Protein AF-A0A1V9U0Q3-F1 (afdb_monomer_lite)

Structure (mmCIF, N/CA/C/O backbone):
data_AF-A0A1V9U0Q3-F1
#
_entry.id   AF-A0A1V9U0Q3-F1
#
loop_
_atom_site.group_PDB
_atom_site.id
_atom_site.type_symbol
_atom_site.label_atom_id
_atom_site.label_alt_id
_atom_site.label_comp_id
_atom_site.label_asym_id
_atom_site.label_entity_id
_atom_site.label_seq_id
_atom_site.pdbx_PDB_ins_code
_atom_site.Cartn_x
_atom_site.Cartn_y
_atom_site.Cartn_z
_atom_site.occupancy
_atom_site.B_iso_or_equiv
_atom_site.auth_seq_id
_atom_site.auth_comp_id
_atom_site.auth_as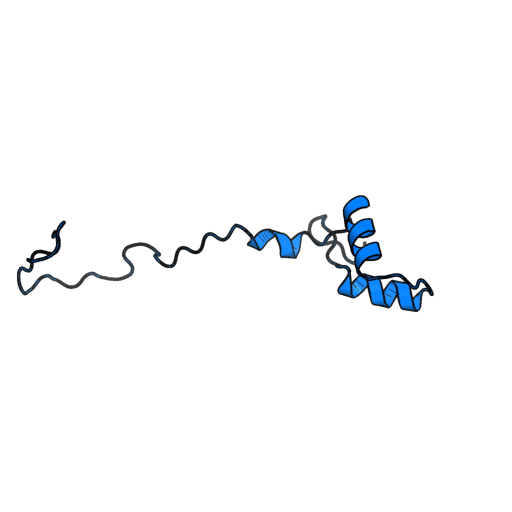ym_id
_atom_site.auth_atom_id
_atom_site.pdbx_PDB_model_num
ATOM 1 N N . GLU A 1 1 ? -2.618 -23.865 -16.242 1.00 61.09 1 GLU A N 1
ATOM 2 C CA . GLU A 1 1 ? -1.504 -22.971 -16.640 1.00 61.09 1 GLU A CA 1
ATOM 3 C C . GLU A 1 1 ? -0.790 -22.441 -15.402 1.00 61.09 1 GLU A C 1
ATOM 5 O O . GLU A 1 1 ? -1.456 -22.128 -14.417 1.00 61.09 1 GLU A O 1
ATOM 10 N N . LYS A 1 2 ? 0.547 -22.375 -15.410 1.00 73.56 2 LYS A N 1
ATOM 11 C CA . LYS A 1 2 ? 1.319 -21.859 -14.267 1.00 73.56 2 LYS A CA 1
ATOM 12 C C . LYS A 1 2 ? 0.966 -20.384 -14.018 1.00 73.56 2 LYS A C 1
ATOM 14 O O . LYS A 1 2 ? 0.833 -19.612 -14.959 1.00 73.56 2 LYS A O 1
ATOM 19 N N . GLY A 1 3 ? 0.816 -19.990 -12.753 1.00 74.50 3 GLY A N 1
ATOM 20 C CA . GLY A 1 3 ? 0.630 -18.583 -12.379 1.00 74.50 3 GLY A CA 1
ATOM 21 C C . GLY A 1 3 ? -0.792 -18.025 -12.456 1.00 74.50 3 GLY A C 1
ATOM 22 O O . GLY A 1 3 ? -0.961 -16.827 -12.213 1.00 74.50 3 GLY A O 1
ATOM 23 N N . LYS A 1 4 ? -1.811 -18.851 -12.721 1.00 78.88 4 LYS A N 1
ATOM 24 C CA . LYS A 1 4 ? -3.227 -18.481 -12.562 1.00 78.88 4 LYS A CA 1
ATOM 25 C C . LYS A 1 4 ? -3.793 -19.043 -11.253 1.00 78.88 4 LYS A C 1
ATOM 27 O O . LYS A 1 4 ? -3.572 -20.207 -10.934 1.00 78.88 4 LYS A O 1
ATOM 32 N N . TRP A 1 5 ? -4.546 -18.234 -10.511 1.00 77.69 5 TRP A N 1
ATOM 33 C CA . TRP A 1 5 ? -5.301 -18.641 -9.321 1.00 77.69 5 TRP A CA 1
ATOM 34 C C . TRP A 1 5 ? -6.725 -18.092 -9.403 1.00 77.69 5 TRP A C 1
ATOM 36 O O . TRP A 1 5 ? -6.911 -16.895 -9.623 1.00 77.69 5 TRP A O 1
ATOM 46 N N . ARG A 1 6 ? -7.735 -18.963 -9.249 1.00 76.50 6 ARG A N 1
ATOM 47 C CA . ARG A 1 6 ? -9.167 -18.620 -9.402 1.00 76.50 6 ARG A CA 1
ATOM 48 C C . ARG A 1 6 ? -9.465 -17.804 -10.675 1.00 76.50 6 ARG A C 1
ATOM 50 O O . ARG A 1 6 ? -10.158 -16.794 -10.624 1.00 76.50 6 ARG A O 1
ATOM 57 N N . GLY A 1 7 ? -8.871 -18.201 -11.802 1.00 77.50 7 GLY A N 1
ATOM 58 C CA . GLY A 1 7 ? -9.049 -17.532 -13.099 1.00 77.50 7 GLY A CA 1
ATOM 59 C C . GLY A 1 7 ? -8.282 -16.214 -13.276 1.00 77.50 7 GLY A C 1
ATOM 60 O O . GLY A 1 7 ? -8.274 -15.671 -14.372 1.00 77.50 7 GLY A O 1
ATOM 61 N N . SER A 1 8 ? -7.597 -15.713 -12.244 1.00 74.88 8 SER A N 1
ATOM 62 C CA . SER A 1 8 ? -6.798 -14.481 -12.312 1.00 74.88 8 SER A CA 1
ATOM 63 C C . SER A 1 8 ? -5.301 -14.774 -12.376 1.00 74.88 8 SER A C 1
ATOM 65 O O . SER A 1 8 ? -4.822 -15.713 -11.736 1.00 74.88 8 SER A O 1
ATOM 67 N N . TYR A 1 9 ? -4.535 -13.946 -13.089 1.00 83.06 9 TYR A N 1
ATOM 68 C CA . TYR A 1 9 ? -3.073 -13.998 -13.026 1.00 83.06 9 TYR A CA 1
ATOM 69 C C . TYR A 1 9 ? -2.574 -13.619 -11.625 1.00 83.06 9 TYR A C 1
ATOM 71 O O . TYR A 1 9 ? -3.188 -12.824 -10.916 1.00 83.06 9 TYR A O 1
ATOM 79 N N . THR A 1 10 ? -1.459 -14.215 -11.203 1.00 82.25 10 THR A N 1
ATOM 80 C CA . THR A 1 10 ? -0.850 -13.983 -9.877 1.00 82.25 10 THR A CA 1
ATOM 81 C C . THR A 1 10 ? 0.464 -13.216 -9.950 1.00 82.25 10 THR A C 1
ATOM 83 O O . THR A 1 10 ? 0.933 -12.689 -8.942 1.00 82.25 10 THR A O 1
ATOM 86 N N . TYR A 1 11 ? 1.074 -13.141 -11.132 1.00 86.88 11 TYR A N 1
ATOM 87 C CA . TYR A 1 11 ? 2.384 -12.536 -11.321 1.00 86.88 11 TYR A CA 1
ATOM 88 C C . TYR A 1 11 ? 2.241 -11.073 -11.736 1.00 86.88 11 TYR A C 1
ATOM 90 O O . TYR A 1 11 ? 1.645 -10.761 -12.759 1.00 86.88 11 TYR A O 1
ATOM 98 N N . GLY A 1 12 ? 2.778 -10.176 -10.909 1.00 86.94 12 GLY A N 1
ATOM 99 C CA . GLY A 1 12 ? 2.901 -8.755 -11.223 1.00 86.94 12 GLY A CA 1
ATOM 100 C C . GLY A 1 12 ? 4.211 -8.428 -11.942 1.00 86.94 12 GLY A C 1
ATOM 101 O O . GLY A 1 12 ? 5.070 -9.295 -12.116 1.00 86.94 12 GLY A O 1
ATOM 102 N N . TYR A 1 13 ? 4.405 -7.148 -12.263 1.00 89.50 13 TYR A N 1
ATOM 103 C CA . TYR A 1 13 ? 5.593 -6.656 -12.969 1.00 89.50 13 TYR A CA 1
ATOM 104 C C . TYR A 1 13 ? 6.904 -7.080 -12.283 1.00 89.50 13 TYR A C 1
ATOM 106 O O . TYR A 1 13 ? 7.841 -7.472 -12.961 1.00 89.50 13 TYR A O 1
ATOM 114 N N . ARG A 1 14 ? 6.935 -7.135 -10.941 1.00 89.62 14 ARG A N 1
ATOM 115 C CA . ARG A 1 14 ? 8.101 -7.581 -10.152 1.00 89.62 14 ARG A CA 1
ATOM 116 C C . ARG A 1 14 ? 8.582 -8.993 -10.493 1.00 89.62 14 ARG A C 1
ATOM 118 O O . ARG A 1 14 ? 9.748 -9.300 -10.298 1.00 89.62 14 ARG A O 1
ATOM 125 N N . ARG A 1 15 ? 7.681 -9.869 -10.950 1.00 90.06 15 ARG A N 1
ATOM 126 C CA . ARG A 1 15 ? 8.020 -11.239 -11.371 1.00 90.06 15 ARG A CA 1
ATOM 127 C C . ARG A 1 15 ? 8.250 -11.345 -12.872 1.00 90.06 15 ARG A C 1
ATOM 129 O O . ARG A 1 15 ? 9.044 -12.173 -13.292 1.00 90.06 15 ARG A O 1
ATOM 136 N N . ILE A 1 16 ? 7.562 -10.527 -13.665 1.00 90.75 16 ILE A N 1
ATOM 137 C CA . ILE A 1 16 ? 7.659 -10.566 -15.128 1.00 90.75 16 ILE A CA 1
ATOM 138 C C . ILE A 1 16 ? 8.940 -9.864 -15.604 1.00 90.75 16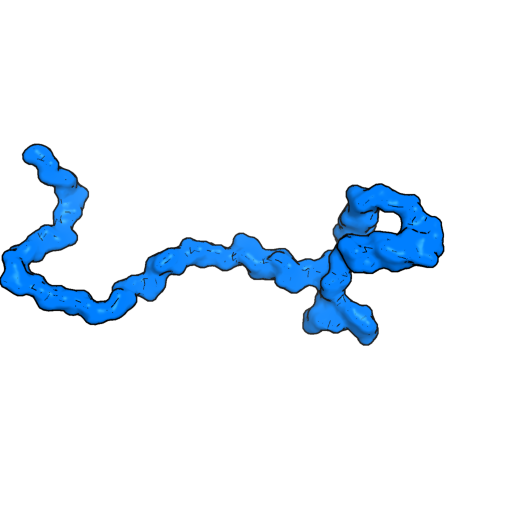 ILE A C 1
ATOM 140 O O . ILE A 1 16 ? 9.624 -10.390 -16.471 1.00 90.75 16 ILE A O 1
ATOM 144 N N . MET A 1 17 ? 9.324 -8.745 -14.990 1.00 93.06 17 MET A N 1
ATOM 145 C CA . MET A 1 17 ? 10.525 -7.976 -15.335 1.00 93.06 17 MET A CA 1
ATOM 146 C C . MET A 1 17 ? 11.820 -8.813 -15.365 1.00 93.06 17 MET A C 1
ATOM 148 O O . MET A 1 17 ? 12.456 -8.836 -16.414 1.00 93.06 17 MET A O 1
ATOM 152 N N . PRO A 1 18 ? 12.185 -9.588 -14.322 1.00 93.44 18 PRO A N 1
ATOM 153 C CA . PRO A 1 18 ? 13.394 -10.417 -14.376 1.00 93.44 18 PRO A CA 1
ATOM 154 C C . PRO A 1 18 ? 13.291 -11.580 -15.376 1.00 93.44 18 PRO A C 1
ATOM 156 O O . PRO A 1 18 ? 14.308 -12.099 -15.824 1.00 93.44 18 PRO A O 1
ATOM 159 N N . LEU A 1 19 ? 12.081 -12.033 -15.724 1.00 93.06 19 LEU A N 1
ATOM 160 C CA . LEU A 1 19 ? 11.898 -13.055 -16.763 1.00 93.06 19 LEU A CA 1
ATOM 161 C C . LEU A 1 19 ? 12.106 -12.474 -18.161 1.00 93.06 19 LEU A C 1
ATOM 163 O O . LEU A 1 19 ? 12.681 -13.142 -19.013 1.00 93.06 19 LEU A O 1
ATOM 167 N N . LEU A 1 20 ? 11.661 -11.239 -18.378 1.00 93.44 20 LEU A N 1
ATOM 168 C CA . LEU A 1 20 ? 11.882 -10.507 -19.620 1.00 93.44 20 LEU A CA 1
ATOM 169 C C . LEU A 1 20 ? 13.359 -10.200 -19.824 1.00 93.44 20 LEU A C 1
ATOM 171 O O . LEU A 1 20 ? 13.873 -10.445 -20.908 1.00 93.44 20 LEU A O 1
ATOM 175 N N . GLU A 1 21 ? 14.046 -9.775 -18.766 1.00 94.38 21 GLU A N 1
ATOM 176 C CA . GLU A 1 21 ? 15.489 -9.542 -18.786 1.00 94.38 21 GLU A CA 1
ATOM 177 C C . GLU A 1 21 ? 16.257 -10.829 -19.122 1.00 94.38 21 GLU A C 1
ATOM 179 O O . GLU A 1 21 ? 17.090 -10.837 -20.026 1.00 94.38 21 GLU A O 1
ATOM 184 N N . LYS A 1 22 ? 15.891 -11.961 -18.500 1.00 95.31 22 LYS A N 1
ATOM 185 C CA . LYS A 1 22 ? 16.434 -13.289 -18.850 1.00 95.31 22 LYS A CA 1
ATOM 186 C C . LYS A 1 22 ? 16.133 -13.715 -20.288 1.00 95.31 22 LYS A C 1
ATOM 188 O O . LYS A 1 22 ? 16.904 -14.472 -20.864 1.00 95.31 22 LYS A O 1
ATOM 193 N N . ALA A 1 23 ? 15.019 -13.257 -20.851 1.00 95.38 23 ALA A N 1
ATOM 194 C CA . ALA A 1 23 ? 14.656 -13.484 -22.245 1.00 95.38 23 ALA A CA 1
ATOM 195 C C . ALA A 1 23 ? 15.295 -12.461 -23.211 1.00 95.38 23 ALA A C 1
ATOM 197 O O . ALA A 1 23 ? 15.053 -12.537 -24.412 1.00 95.38 23 ALA A O 1
ATOM 198 N N . GLY A 1 24 ? 16.105 -11.519 -22.710 1.00 96.19 24 GLY A N 1
ATOM 199 C CA . GLY A 1 24 ? 16.808 -10.505 -23.503 1.00 96.19 24 GLY A CA 1
ATOM 200 C C . GLY A 1 24 ? 16.025 -9.208 -23.735 1.00 96.19 24 GLY A C 1
ATOM 201 O O . GLY A 1 24 ? 16.554 -8.268 -24.329 1.00 96.19 24 GLY A O 1
ATOM 202 N N . TYR A 1 25 ? 14.793 -9.098 -23.240 1.00 93.88 25 TYR A N 1
ATOM 203 C CA . TYR A 1 25 ? 13.969 -7.902 -23.401 1.00 93.88 25 TYR A CA 1
ATOM 204 C C . TYR A 1 25 ? 14.260 -6.879 -22.305 1.00 93.88 25 TYR A C 1
ATOM 206 O O . TYR A 1 25 ? 13.900 -7.067 -21.143 1.00 93.88 25 TYR A O 1
ATOM 214 N N . HIS A 1 26 ? 14.861 -5.759 -22.701 1.00 91.56 26 HIS A N 1
ATOM 215 C CA . HIS A 1 26 ? 15.168 -4.643 -21.813 1.00 91.56 26 HIS A CA 1
ATOM 216 C C . HIS A 1 26 ? 14.155 -3.526 -22.043 1.00 91.56 26 HIS A C 1
ATOM 218 O O . HIS A 1 26 ? 14.064 -2.965 -23.133 1.00 91.56 26 HIS A O 1
ATOM 224 N N . MET A 1 27 ? 13.370 -3.207 -21.019 1.00 91.12 27 MET A N 1
ATOM 225 C CA . MET A 1 27 ? 12.412 -2.108 -21.072 1.00 91.12 27 MET A CA 1
ATOM 226 C C . MET A 1 27 ? 12.223 -1.481 -19.697 1.00 91.12 27 MET A C 1
ATOM 228 O O . MET A 1 27 ? 12.486 -2.105 -18.669 1.00 91.12 27 MET A O 1
ATOM 232 N N . ALA A 1 28 ? 11.745 -0.239 -19.681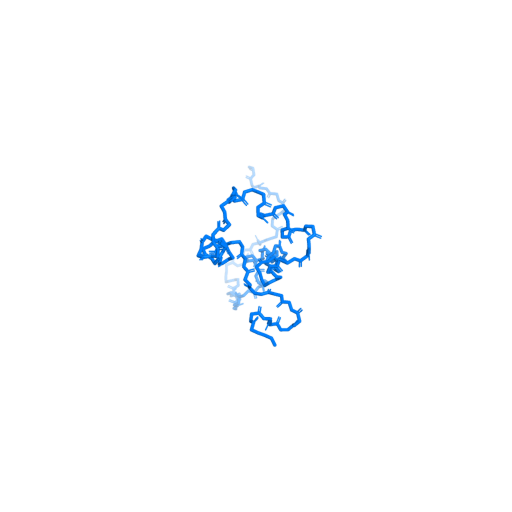 1.00 93.56 28 ALA A N 1
ATOM 233 C CA . ALA A 1 28 ? 11.458 0.459 -18.441 1.00 93.56 28 ALA A CA 1
ATOM 234 C C . ALA A 1 28 ? 10.321 -0.225 -17.661 1.00 93.56 28 ALA A C 1
ATOM 236 O O . ALA A 1 28 ? 9.373 -0.775 -18.225 1.00 93.56 28 ALA A O 1
ATOM 237 N N . GLU A 1 29 ? 10.351 -0.118 -16.333 1.00 91.69 29 GLU A N 1
ATOM 238 C CA . GLU A 1 29 ? 9.265 -0.631 -15.491 1.00 91.69 29 GLU A CA 1
ATOM 239 C C . GLU A 1 29 ? 7.911 -0.000 -15.872 1.00 91.69 29 GLU A C 1
ATOM 241 O O . GLU A 1 29 ? 6.882 -0.679 -15.914 1.00 91.69 29 GLU A O 1
ATOM 246 N N . ALA A 1 30 ? 7.904 1.295 -16.202 1.00 94.44 30 ALA A N 1
ATOM 247 C CA . ALA A 1 30 ? 6.699 2.020 -16.592 1.00 94.44 30 ALA A CA 1
ATOM 248 C C . ALA A 1 30 ? 6.063 1.468 -17.880 1.00 94.44 30 ALA A C 1
ATOM 250 O O . ALA A 1 30 ? 4.838 1.348 -17.947 1.00 94.44 30 ALA A O 1
ATOM 251 N N . THR A 1 31 ? 6.870 1.082 -18.876 1.00 94.69 31 THR A N 1
ATOM 252 C CA . THR A 1 31 ? 6.363 0.514 -20.135 1.00 94.69 31 THR A CA 1
ATOM 253 C C . THR A 1 31 ? 5.797 -0.880 -19.912 1.00 94.69 31 THR A C 1
ATOM 255 O O . THR A 1 31 ? 4.699 -1.165 -20.385 1.00 94.69 31 THR A O 1
ATOM 258 N N . LEU A 1 32 ? 6.469 -1.712 -19.108 1.00 93.62 32 LEU A N 1
ATOM 259 C CA . LEU A 1 32 ? 5.938 -3.015 -18.705 1.00 93.62 32 LEU A CA 1
ATOM 260 C C . LEU A 1 32 ? 4.594 -2.868 -17.979 1.00 93.62 32 LEU A C 1
ATOM 262 O O . LEU A 1 32 ? 3.631 -3.553 -18.317 1.00 93.62 32 LEU A O 1
ATOM 266 N N . ARG A 1 33 ? 4.496 -1.953 -17.008 1.00 91.88 33 ARG A N 1
ATOM 267 C CA . ARG A 1 33 ? 3.244 -1.709 -16.271 1.00 91.88 33 ARG A CA 1
ATOM 268 C C . ARG A 1 33 ? 2.123 -1.235 -17.200 1.00 91.88 33 ARG A C 1
ATOM 270 O O . ARG A 1 33 ? 0.996 -1.688 -17.032 1.00 91.88 33 ARG A O 1
ATOM 277 N N . ARG A 1 34 ? 2.416 -0.380 -18.188 1.00 94.44 34 ARG A N 1
ATOM 278 C CA . ARG A 1 34 ? 1.431 0.056 -19.194 1.00 94.44 34 ARG A CA 1
ATOM 279 C C . ARG A 1 34 ? 0.930 -1.117 -20.040 1.00 94.44 34 ARG A C 1
ATOM 281 O O . ARG A 1 34 ? -0.275 -1.329 -20.109 1.00 94.44 34 ARG A O 1
ATOM 288 N N . LEU A 1 35 ? 1.843 -1.923 -20.584 1.00 93.44 35 LEU A N 1
ATOM 289 C CA . LEU A 1 35 ? 1.509 -3.108 -21.382 1.00 93.44 35 LEU A CA 1
ATOM 290 C C . LEU A 1 35 ? 0.701 -4.133 -20.581 1.00 93.44 35 LEU A C 1
ATOM 292 O O . LEU A 1 35 ? -0.278 -4.679 -21.075 1.00 93.44 35 LEU A O 1
ATOM 296 N N . MET A 1 36 ? 1.063 -4.369 -19.319 1.00 90.94 36 MET A N 1
ATOM 297 C CA . MET A 1 36 ? 0.299 -5.256 -18.439 1.00 90.94 36 MET A CA 1
ATOM 298 C C . MET A 1 36 ? -1.137 -4.770 -18.218 1.00 90.94 36 MET A C 1
ATOM 300 O O . MET A 1 36 ? -2.031 -5.601 -18.074 1.00 90.94 36 MET A O 1
ATOM 304 N N . ASN A 1 37 ? -1.367 -3.453 -18.191 1.00 89.06 37 ASN A N 1
ATOM 305 C CA . ASN A 1 37 ? -2.711 -2.886 -18.089 1.00 89.06 37 ASN A CA 1
ATOM 306 C C . ASN A 1 37 ? -3.490 -3.081 -19.390 1.00 89.06 37 ASN A C 1
ATOM 308 O O . ASN A 1 37 ? -4.612 -3.574 -19.342 1.00 89.06 37 ASN A O 1
ATOM 312 N N . GLU A 1 38 ? -2.886 -2.727 -20.527 1.00 93.31 38 GLU A N 1
ATOM 313 C CA . GLU A 1 38 ? -3.491 -2.857 -21.861 1.00 93.31 38 GLU A CA 1
ATOM 314 C C . GLU A 1 38 ? -3.862 -4.318 -22.172 1.00 93.31 38 GLU A C 1
ATOM 316 O O . GLU A 1 38 ? -4.933 -4.587 -22.708 1.00 93.31 38 GLU A O 1
ATOM 321 N N . LEU A 1 39 ? -3.020 -5.272 -21.764 1.00 90.38 39 LEU A N 1
ATOM 322 C CA . LEU A 1 39 ? -3.232 -6.710 -21.966 1.00 90.38 39 LEU A CA 1
ATOM 323 C C . LEU A 1 39 ? -4.080 -7.377 -20.865 1.00 90.38 39 LEU A C 1
ATOM 325 O O . LEU A 1 39 ? -4.314 -8.584 -20.918 1.00 90.38 39 LEU A O 1
ATOM 329 N N . GLY A 1 40 ? -4.495 -6.642 -19.828 1.00 85.44 40 GLY A N 1
ATOM 330 C CA . GLY A 1 40 ? -5.251 -7.202 -18.700 1.00 85.44 40 GLY A CA 1
ATOM 331 C C . GLY A 1 40 ? -4.473 -8.220 -17.849 1.00 85.44 40 GLY A C 1
ATOM 332 O O . GLY A 1 40 ? -5.066 -9.006 -17.107 1.00 85.44 40 GLY A O 1
ATOM 333 N N . VAL A 1 41 ? -3.139 -8.220 -17.916 1.00 85.12 41 VAL A N 1
ATOM 334 C CA . VAL A 1 41 ? -2.253 -9.141 -17.183 1.00 85.12 41 VAL A CA 1
ATOM 335 C C . VAL A 1 41 ? -1.898 -8.540 -15.823 1.00 85.12 41 VAL A C 1
ATOM 337 O O . VAL A 1 41 ? -0.735 -8.341 -15.484 1.00 85.12 41 VAL A O 1
ATOM 340 N N . GLN A 1 42 ? -2.909 -8.208 -15.024 1.00 79.19 42 GLN A N 1
ATOM 341 C CA . GLN A 1 42 ? -2.707 -7.679 -13.677 1.00 79.19 42 GLN A CA 1
ATOM 342 C C . GLN A 1 42 ? -3.061 -8.707 -12.596 1.00 79.19 42 GLN A C 1
ATOM 344 O O . GLN A 1 42 ? -4.062 -9.418 -12.711 1.00 79.19 42 GLN A O 1
ATOM 349 N N . PRO A 1 43 ? -2.292 -8.768 -11.492 1.00 79.94 43 PRO A N 1
ATOM 350 C CA . PRO A 1 43 ? -2.645 -9.610 -10.365 1.00 79.94 43 PRO A CA 1
ATOM 351 C C . PRO A 1 43 ? -3.879 -9.077 -9.623 1.00 79.94 43 PRO A C 1
ATOM 353 O O . PRO A 1 43 ? -3.810 -8.091 -8.892 1.00 79.94 43 PRO A O 1
ATOM 356 N N . ALA A 1 44 ? -5.008 -9.781 -9.743 1.00 71.12 44 ALA A N 1
ATOM 357 C CA . ALA A 1 44 ? -6.274 -9.396 -9.104 1.00 71.12 44 ALA A CA 1
ATOM 358 C C . ALA A 1 44 ? -6.281 -9.580 -7.570 1.00 71.12 44 ALA A C 1
ATOM 360 O O . ALA A 1 44 ? -7.132 -9.035 -6.869 1.00 71.12 44 ALA A O 1
ATOM 361 N N . MET A 1 45 ? -5.331 -10.350 -7.028 1.00 67.25 45 MET A N 1
ATOM 362 C CA . MET A 1 45 ? -5.278 -10.691 -5.602 1.00 67.25 45 MET A CA 1
ATOM 363 C C . MET A 1 45 ? -4.970 -9.479 -4.706 1.00 67.25 45 MET A C 1
ATOM 365 O O . MET A 1 45 ? -5.513 -9.384 -3.608 1.00 67.25 45 MET A O 1
ATOM 369 N N . TYR A 1 46 ? -4.134 -8.542 -5.169 1.00 60.31 46 TYR A N 1
ATOM 370 C CA . TYR A 1 46 ? -3.671 -7.411 -4.351 1.00 60.31 46 TYR A CA 1
ATOM 371 C C . TYR A 1 46 ? -4.617 -6.200 -4.383 1.00 60.31 46 TYR A C 1
ATOM 373 O O . TYR A 1 46 ? -4.706 -5.472 -3.397 1.00 60.31 46 TYR A O 1
ATOM 381 N N . ASN A 1 47 ? -5.393 -6.022 -5.458 1.00 55.75 47 ASN A N 1
ATOM 382 C CA . ASN A 1 47 ? -6.350 -4.913 -5.578 1.00 55.75 47 ASN A CA 1
ATOM 383 C C . ASN A 1 47 ? -7.654 -5.125 -4.787 1.00 55.75 47 ASN A C 1
ATOM 385 O O . ASN A 1 47 ? -8.431 -4.188 -4.626 1.00 55.75 47 ASN A O 1
ATOM 389 N N . ARG A 1 48 ? -7.889 -6.321 -4.228 1.00 54.72 48 ARG A N 1
ATOM 390 C CA . ARG A 1 48 ? -9.110 -6.636 -3.461 1.00 54.72 48 ARG A CA 1
ATOM 391 C C . ARG A 1 48 ? -9.191 -5.997 -2.071 1.00 54.72 48 ARG A C 1
ATOM 393 O O . ARG A 1 48 ? -10.249 -6.052 -1.461 1.00 54.72 48 ARG A O 1
ATOM 400 N N . ARG A 1 49 ? -8.112 -5.390 -1.562 1.00 54.53 49 ARG A N 1
ATOM 401 C CA . ARG A 1 49 ? -8.086 -4.808 -0.204 1.00 54.53 49 ARG A CA 1
ATOM 402 C C . ARG A 1 49 ? -8.459 -3.325 -0.130 1.00 54.53 49 ARG A C 1
ATOM 404 O O . ARG A 1 49 ? -8.513 -2.789 0.970 1.00 54.53 49 ARG A O 1
ATOM 411 N N . LYS A 1 50 ? -8.737 -2.657 -1.257 1.00 51.31 50 LYS A N 1
ATOM 412 C CA . LYS A 1 50 ? -8.979 -1.202 -1.266 1.00 51.31 50 LYS A CA 1
ATOM 413 C C . LYS A 1 50 ? -10.298 -0.776 -0.598 1.00 51.31 50 LYS A C 1
ATOM 415 O O . LYS A 1 50 ? -10.437 0.391 -0.263 1.00 51.31 50 LYS A O 1
ATOM 420 N N . ASN A 1 51 ? -11.204 -1.722 -0.334 1.00 53.75 51 ASN A N 1
ATOM 421 C CA . ASN A 1 51 ? -12.519 -1.459 0.262 1.00 53.75 51 ASN A CA 1
ATOM 422 C C . ASN A 1 51 ? -12.705 -2.128 1.635 1.00 53.75 51 ASN A C 1
ATOM 424 O O . ASN A 1 51 ? -13.837 -2.316 2.076 1.00 53.75 51 ASN A O 1
ATOM 428 N N . ASN A 1 52 ? -11.625 -2.493 2.337 1.00 57.84 52 ASN A N 1
ATOM 429 C CA . ASN A 1 52 ? -11.752 -2.792 3.763 1.00 57.84 52 ASN A CA 1
ATOM 430 C C . ASN A 1 52 ? -11.907 -1.461 4.498 1.00 57.84 52 ASN A C 1
ATOM 432 O O . ASN A 1 52 ? -10.933 -0.898 4.994 1.00 57.84 52 ASN A O 1
ATOM 436 N N . HIS A 1 53 ? -13.137 -0.949 4.517 1.00 61.03 53 HIS A N 1
ATOM 437 C CA . HIS A 1 53 ? -13.549 0.112 5.420 1.00 61.03 53 HIS A CA 1
ATOM 438 C C . HIS A 1 53 ? -13.055 -0.255 6.818 1.00 61.03 53 HIS A C 1
ATOM 440 O O . HIS A 1 53 ? -13.452 -1.270 7.394 1.00 61.03 53 HIS A O 1
ATOM 446 N N . TYR A 1 54 ? -12.104 0.522 7.323 1.00 69.06 54 TYR A N 1
ATOM 447 C CA . TYR A 1 54 ? -11.638 0.369 8.684 1.00 69.06 54 TYR A CA 1
ATOM 448 C C . TYR A 1 54 ? -12.800 0.725 9.612 1.00 69.06 54 TYR A C 1
ATOM 450 O O . TYR A 1 54 ? -13.200 1.882 9.685 1.00 69.06 54 TYR A O 1
ATOM 458 N N . SER A 1 55 ? -13.352 -0.277 10.293 1.00 62.69 55 SER A N 1
ATOM 459 C CA . SER A 1 55 ? -14.276 -0.080 11.407 1.00 62.69 55 SER A CA 1
ATOM 460 C C . SER A 1 55 ? -13.549 -0.512 12.675 1.00 62.69 55 SER A C 1
ATOM 462 O O . SER A 1 55 ? -13.546 -1.693 13.022 1.00 62.69 55 SER A O 1
ATOM 464 N N . SER A 1 56 ? -12.868 0.429 13.339 1.00 72.31 56 SER A N 1
ATOM 465 C CA . SER A 1 56 ? -12.252 0.205 14.662 1.00 72.31 56 SER A CA 1
ATOM 466 C C . SER A 1 56 ? -13.288 -0.172 15.715 1.00 72.31 56 SER A C 1
ATOM 468 O O . SER A 1 56 ? -12.987 -0.890 16.664 1.00 72.31 56 SER A O 1
ATOM 470 N N . TYR A 1 57 ? -14.517 0.301 15.532 1.00 76.38 57 TYR A N 1
ATOM 471 C CA . TYR A 1 57 ? -15.636 0.004 16.398 1.00 76.38 57 TYR A CA 1
ATOM 472 C C . TYR A 1 57 ? -16.346 -1.258 15.898 1.00 76.38 57 TYR A C 1
ATOM 474 O O . TYR A 1 57 ? -16.912 -1.278 14.805 1.00 76.38 57 TYR A O 1
ATOM 482 N N . LYS A 1 58 ? -16.288 -2.330 16.695 1.00 67.31 58 LYS A N 1
ATOM 483 C CA . LYS A 1 58 ? -17.006 -3.594 16.449 1.00 67.31 58 LYS A CA 1
ATOM 484 C C . LYS A 1 58 ? -18.409 -3.619 17.086 1.00 67.31 58 LYS A C 1
ATOM 486 O O . LYS A 1 58 ? -18.982 -4.694 17.228 1.00 67.31 58 LYS A O 1
ATOM 491 N N . GLY A 1 59 ? -18.950 -2.465 17.482 1.00 78.69 59 GLY A N 1
ATOM 492 C CA . GLY A 1 59 ? -20.137 -2.368 18.339 1.00 78.69 59 GLY A CA 1
ATOM 493 C C . GLY A 1 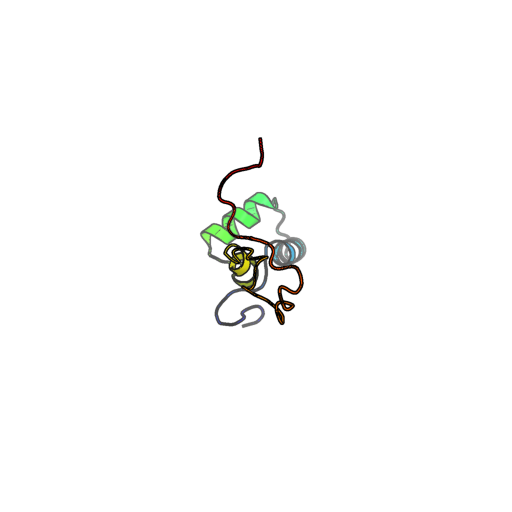59 ? -19.775 -2.357 19.827 1.00 78.69 59 GLY A C 1
ATOM 494 O O . GLY A 1 59 ? -18.607 -2.203 20.187 1.00 78.69 59 GLY A O 1
ATOM 495 N N . THR A 1 60 ? -20.770 -2.522 20.700 1.00 76.31 60 THR A N 1
ATOM 496 C CA . THR A 1 60 ? -20.573 -2.666 22.151 1.00 76.31 60 THR A CA 1
ATOM 497 C C . THR A 1 60 ? -19.872 -3.993 22.435 1.00 76.31 60 THR A C 1
ATOM 499 O O . THR A 1 60 ? -20.504 -5.045 22.508 1.00 76.31 60 THR A O 1
ATOM 502 N N . VAL A 1 61 ? -18.542 -3.970 22.522 1.00 74.50 61 VAL A N 1
ATOM 503 C CA . VAL A 1 61 ? -17.739 -5.169 22.783 1.00 74.50 61 VAL A CA 1
ATOM 504 C C . VAL A 1 61 ? -17.521 -5.300 24.288 1.00 74.50 61 VAL A C 1
ATOM 506 O O . VAL A 1 61 ? -16.886 -4.443 24.895 1.00 74.50 61 VAL A O 1
ATOM 509 N N . GLY A 1 62 ? -18.024 -6.383 24.879 1.00 77.81 62 GLY A N 1
ATOM 510 C CA . GLY A 1 62 ? -17.885 -6.675 26.309 1.00 77.81 62 GLY A CA 1
ATOM 511 C C . GLY A 1 62 ? -19.127 -6.341 27.140 1.00 77.81 62 GLY A C 1
ATOM 512 O O . GLY A 1 62 ? -20.089 -5.746 26.657 1.00 77.81 62 GLY A O 1
ATOM 513 N N . LYS A 1 63 ? -19.116 -6.775 28.404 1.00 82.19 63 LYS A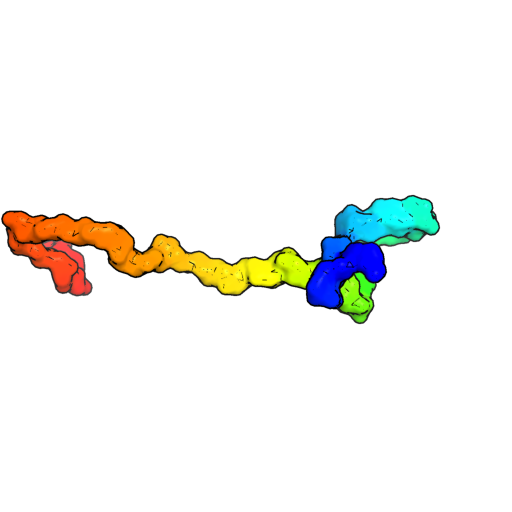 N 1
ATOM 514 C CA . LYS A 1 63 ? -20.177 -6.481 29.373 1.00 82.19 63 LYS A CA 1
ATOM 515 C C . LYS A 1 63 ? -19.976 -5.057 29.896 1.00 82.19 63 LYS A C 1
ATOM 517 O O . LYS A 1 63 ? -18.933 -4.771 30.478 1.00 82.19 63 LYS A O 1
ATOM 522 N N . VAL A 1 64 ? -20.958 -4.182 29.687 1.00 82.00 64 VAL A N 1
ATOM 523 C CA . VAL A 1 64 ? -20.985 -2.853 30.316 1.00 82.00 64 VAL A CA 1
ATOM 524 C C . VAL A 1 64 ? -21.125 -3.054 31.827 1.00 82.00 64 VAL A C 1
ATOM 526 O O . VAL A 1 64 ? -21.940 -3.866 32.263 1.00 82.00 64 VAL A O 1
ATOM 529 N N . ALA A 1 65 ? -20.283 -2.385 32.614 1.00 85.50 65 ALA A N 1
ATOM 530 C CA . ALA A 1 65 ? -20.360 -2.446 34.070 1.00 85.50 65 ALA A CA 1
ATOM 531 C C . ALA A 1 65 ? -21.625 -1.737 34.578 1.00 85.50 65 ALA A C 1
ATOM 533 O O . ALA A 1 65 ? -22.098 -0.788 33.954 1.00 85.50 65 ALA A O 1
ATOM 534 N N . ASP A 1 66 ? -22.151 -2.188 35.717 1.00 89.31 66 ASP A N 1
ATOM 535 C CA . ASP A 1 66 ? -23.337 -1.581 36.320 1.00 89.31 66 ASP A CA 1
ATOM 536 C C . ASP A 1 66 ? -23.048 -0.128 36.741 1.00 89.31 66 ASP A C 1
ATOM 538 O O . ASP A 1 66 ? -21.970 0.191 37.251 1.00 89.31 66 ASP A O 1
ATOM 542 N N . ASN A 1 67 ? -24.022 0.764 36.546 1.00 90.44 67 ASN A N 1
ATOM 543 C CA . ASN A 1 67 ? -23.914 2.180 36.905 1.00 90.44 67 ASN A CA 1
ATOM 544 C C . ASN A 1 67 ? -24.110 2.389 38.416 1.00 90.44 67 ASN A C 1
ATOM 546 O O . ASN A 1 67 ? -25.118 2.932 38.860 1.00 90.44 67 ASN A O 1
ATOM 550 N N . LEU A 1 68 ? -23.141 1.946 39.219 1.00 92.62 68 LEU A N 1
ATOM 551 C CA . LEU A 1 68 ? -23.211 1.994 40.687 1.00 92.62 68 LEU A CA 1
ATOM 552 C C . LEU A 1 68 ? -23.292 3.422 41.253 1.00 92.62 68 LEU A C 1
ATOM 554 O O . LEU A 1 68 ? -23.760 3.619 42.370 1.00 92.62 68 LEU A O 1
ATOM 558 N N . LEU A 1 69 ? -22.824 4.412 40.489 1.00 91.00 69 LEU A N 1
ATOM 559 C CA . LEU A 1 69 ? -22.780 5.820 40.883 1.00 91.00 69 LEU A CA 1
ATOM 560 C C . LEU A 1 69 ? -23.989 6.626 40.383 1.00 91.00 69 LEU A C 1
ATOM 562 O O . LEU A 1 69 ? -24.049 7.825 40.645 1.00 91.00 69 LEU A O 1
ATOM 566 N N . ASN A 1 70 ? -24.929 5.999 39.663 1.00 89.19 70 ASN A N 1
ATOM 567 C CA . ASN A 1 70 ? -26.074 6.664 39.027 1.00 89.19 70 ASN A CA 1
ATOM 568 C C . ASN A 1 70 ? -25.674 7.894 38.186 1.00 89.19 70 ASN A C 1
ATOM 570 O O . ASN A 1 70 ? -26.341 8.928 38.209 1.00 89.19 70 ASN A O 1
ATOM 574 N N . GLN A 1 71 ? -24.567 7.794 37.447 1.00 89.12 71 GLN A N 1
ATOM 575 C CA . GLN A 1 71 ? -24.092 8.864 36.569 1.00 89.12 71 GLN A CA 1
ATOM 576 C C . GLN A 1 71 ? -24.940 8.958 35.294 1.00 89.12 71 GLN A C 1
ATOM 578 O O . GLN A 1 71 ? -25.403 7.944 34.770 1.00 89.12 71 GLN A O 1
ATOM 583 N N . THR A 1 72 ? -25.125 10.174 34.782 1.00 86.94 72 THR A N 1
ATOM 584 C CA . THR A 1 72 ? -25.827 10.442 33.523 1.00 86.94 72 THR A CA 1
ATOM 585 C C . THR A 1 72 ? -24.829 10.464 32.362 1.00 86.94 72 THR A C 1
ATOM 587 O O . THR A 1 72 ? -23.978 11.344 32.275 1.00 86.94 72 THR A O 1
ATOM 590 N N . PHE A 1 73 ? -24.927 9.489 31.454 1.00 84.88 73 PHE A N 1
ATOM 591 C CA . PHE A 1 73 ? -24.034 9.362 30.289 1.00 84.88 73 PHE A CA 1
ATOM 592 C C . PHE A 1 73 ? -24.659 9.874 28.978 1.00 84.88 73 PHE A C 1
ATOM 594 O O . PHE A 1 73 ? -24.095 9.672 27.907 1.00 84.88 73 PHE A O 1
ATOM 601 N N . ASP A 1 74 ? -25.790 10.579 29.064 1.00 88.69 74 ASP A N 1
ATOM 602 C CA . ASP A 1 74 ? -26.583 11.053 27.918 1.00 88.69 74 ASP A CA 1
ATOM 603 C C . ASP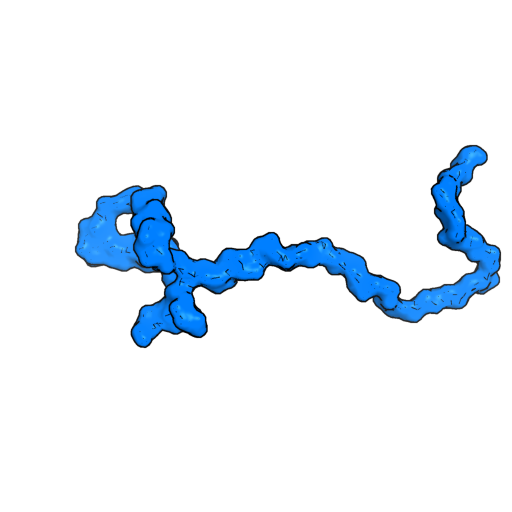 A 1 74 ? -26.346 12.540 27.588 1.00 88.69 74 ASP A C 1
ATOM 605 O O . ASP A 1 74 ? -27.192 13.209 26.995 1.00 88.69 74 ASP A O 1
ATOM 609 N N . ALA A 1 75 ? -25.210 13.103 28.007 1.00 86.69 75 ALA A N 1
ATOM 610 C CA . ALA A 1 75 ? -24.909 14.512 27.781 1.00 86.69 75 ALA A CA 1
ATOM 611 C C . ALA A 1 75 ? -24.690 14.799 26.285 1.00 86.69 75 ALA A C 1
ATOM 613 O O . ALA A 1 75 ? -23.742 14.314 25.669 1.00 86.69 75 ALA A O 1
ATOM 614 N N . THR A 1 76 ? -25.548 15.638 25.703 1.00 91.56 76 THR A N 1
ATOM 615 C CA . THR A 1 76 ? -25.463 16.064 24.295 1.00 91.56 76 THR A CA 1
ATOM 616 C C . THR A 1 76 ? -24.656 17.347 24.100 1.00 91.56 76 THR A C 1
ATOM 618 O O . THR A 1 76 ? -24.467 17.805 22.973 1.00 91.56 76 THR A O 1
ATOM 621 N N . SER A 1 77 ? -24.217 17.988 25.182 1.00 88.31 77 SER A N 1
ATOM 622 C CA . SER A 1 77 ? -23.489 19.259 25.152 1.00 88.31 77 SER A CA 1
ATOM 623 C C . SER A 1 77 ? -22.489 19.334 26.312 1.00 88.31 77 SER A C 1
ATOM 625 O O . SER A 1 77 ? -22.741 18.735 27.359 1.00 88.31 77 SER A O 1
ATOM 627 N N . PRO A 1 78 ? -21.341 20.016 26.130 1.00 86.19 78 PRO A N 1
ATOM 628 C CA . PRO A 1 78 ? -20.299 20.106 27.150 1.00 86.19 78 PRO A CA 1
ATOM 629 C C . PRO A 1 78 ? -20.753 20.935 28.357 1.00 86.19 78 PRO A C 1
ATOM 631 O O . PRO A 1 78 ? -21.588 21.828 28.229 1.00 86.19 78 PRO A O 1
ATOM 634 N N . PHE A 1 79 ? -20.173 20.649 29.524 1.00 81.50 79 PHE A N 1
ATOM 635 C CA . PHE A 1 79 ? -20.389 21.437 30.737 1.00 81.50 79 PHE A CA 1
ATOM 636 C C . PHE A 1 79 ? -19.660 22.783 30.605 1.00 81.50 79 PHE A C 1
ATOM 638 O O . PHE A 1 79 ? -18.442 22.798 30.419 1.00 81.50 79 PHE A O 1
ATOM 645 N N . THR A 1 80 ? -20.411 23.883 30.644 1.00 75.31 80 THR A N 1
ATOM 646 C CA . THR A 1 80 ? -19.904 25.268 30.643 1.00 75.31 80 THR A CA 1
ATOM 647 C C . THR A 1 80 ? -19.740 25.805 32.049 1.00 75.31 80 THR A C 1
ATOM 649 O O . THR A 1 80 ? -20.679 25.579 32.846 1.00 75.31 80 THR A O 1
#

Secondary structure (DSSP, 8-state):
-TTEETTEE---HHHHHHHHHHTT----HHHHHHHHHHTT---HHHHTTTT-------SS-SPPPP-TT-------S---

pLDDT: mean 82.12, std 11.96, range [51.31, 96.19]

Foldseek 3Di:
DPQDDPNAGADDLVRVVVVCVVVVHDDDSVVVNVVCVVVVNHHPPVVVPPPPPDDPDPDPPDDDDDPPVPDDPPDPDDDD

InterPro domains:
  IPR025948 HTH-like domain [PF13276] (8-49)

Radius of gyration: 26.3 Å; chains: 1; bounding box: 43×48×64 Å

Sequence (80 aa):
EKGKWRGSYTYGYRRIMPLLEKAGYHMAEATLRRLMNELGVQPAMYNRRKNNHYSSYKGTVGKVADNLLNQTFDATSPFT

Organism: NCBI:txid1624